Protein AF-A0A2T9YVA9-F1 (afdb_monomer_lite)

Organism: NCBI:txid61424

Sequence (100 aa):
MRTNVLLMIIQVFSISSAYSVPAKRQDDDSLYQKCLTENNGVDGGWNTEYEVCQCLKDGTLDCIDLFPEYHQCMKDHGGINHWLVDNRFCYCNWDGTIKC

Secondary structure (DSSP, 8-state):
-------------------------HHHHHHHHHHHHHTT--TT-EE-SSEEEEE-TTS-EEEEES-HHHHHHHHHTTS-SEEEETTEEEEE-TTS-EE-

pLDDT: mean 81.87, std 21.01, range [34.56, 98.38]

Foldseek 3Di:
DDDDDDDDDDDDPPPPPPDPDPCPDPVLQVLQVVLCVVPVADAPWDDDPFWTWHQDSNNDIDIDGPQVLQQVLCVVVPNDQWDDDPNDIWGADSNNDIDD

Structure (mmCIF, N/CA/C/O backbone):
data_AF-A0A2T9YVA9-F1
#
_entry.id   AF-A0A2T9YVA9-F1
#
loop_
_atom_site.group_PDB
_atom_site.id
_atom_site.type_symbol
_atom_site.label_atom_id
_atom_site.label_alt_id
_atom_site.label_comp_id
_atom_site.label_asym_id
_atom_site.label_entity_id
_atom_site.label_seq_id
_atom_site.pdbx_PDB_ins_code
_atom_site.Cartn_x
_atom_site.Cartn_y
_atom_site.Cartn_z
_atom_site.occupancy
_atom_site.B_iso_or_equiv
_atom_site.auth_seq_id
_atom_site.auth_comp_id
_atom_site.auth_asym_id
_atom_site.auth_atom_id
_atom_site.pdbx_PDB_model_num
ATOM 1 N N . MET A 1 1 ? -47.412 9.481 77.776 1.00 37.97 1 MET A N 1
ATOM 2 C CA . MET A 1 1 ? -46.549 10.505 77.146 1.00 37.97 1 MET A CA 1
ATOM 3 C C . MET A 1 1 ? -45.109 10.115 77.481 1.00 37.97 1 MET A C 1
ATOM 5 O O . MET A 1 1 ? -44.668 10.405 78.575 1.00 37.97 1 MET A O 1
ATOM 9 N N . ARG A 1 2 ? -44.467 9.132 76.832 1.00 38.91 2 ARG A N 1
ATOM 10 C CA . ARG A 1 2 ? -43.910 9.086 75.463 1.00 38.91 2 ARG A CA 1
ATOM 11 C C . ARG A 1 2 ? -43.125 10.344 75.089 1.00 38.91 2 ARG A C 1
ATOM 13 O O . ARG A 1 2 ? -43.749 11.279 74.620 1.00 38.91 2 ARG A O 1
ATOM 20 N N . THR A 1 3 ? -41.800 10.277 75.244 1.00 36.50 3 THR A N 1
ATOM 21 C CA . THR A 1 3 ? -40.785 10.648 74.235 1.00 36.50 3 THR A CA 1
ATOM 22 C C . THR A 1 3 ? -39.414 10.214 74.754 1.00 36.50 3 THR A C 1
ATOM 24 O O . THR A 1 3 ? -38.882 10.818 75.677 1.00 36.50 3 THR A O 1
ATOM 27 N N . ASN A 1 4 ? -38.869 9.143 74.177 1.00 34.56 4 ASN A N 1
ATOM 28 C CA . ASN A 1 4 ? -37.465 8.768 74.306 1.00 34.56 4 ASN A CA 1
ATOM 29 C C . ASN A 1 4 ? -36.924 8.655 72.878 1.00 34.56 4 ASN A C 1
ATOM 31 O O . ASN A 1 4 ? -37.544 8.018 72.026 1.00 34.56 4 ASN A O 1
ATOM 35 N N . VAL A 1 5 ? -35.850 9.390 72.623 1.00 43.25 5 VAL A N 1
ATOM 36 C CA . VAL A 1 5 ? -35.235 9.627 71.316 1.00 43.25 5 VAL A CA 1
ATOM 37 C C . VAL A 1 5 ? -34.653 8.316 70.792 1.00 43.25 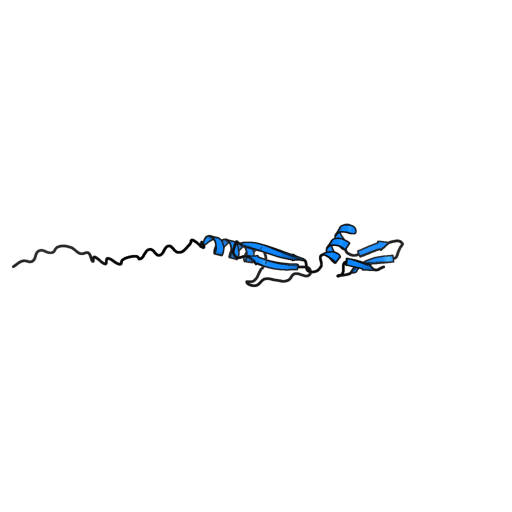5 VAL A C 1
ATOM 39 O O . VAL A 1 5 ? -33.787 7.741 71.445 1.00 43.25 5 VAL A O 1
ATOM 42 N N . LEU A 1 6 ? -35.109 7.839 69.629 1.00 36.88 6 LEU A N 1
ATOM 43 C CA . LEU A 1 6 ? -34.499 6.683 68.977 1.00 36.88 6 LEU A CA 1
ATOM 44 C C . LEU A 1 6 ? -34.555 6.768 67.440 1.00 36.88 6 LEU A C 1
ATOM 46 O O . LEU A 1 6 ? -35.625 6.792 66.842 1.00 36.88 6 LEU A O 1
ATOM 50 N N . LEU A 1 7 ? -33.348 6.738 66.875 1.00 37.00 7 LEU A N 1
ATOM 51 C CA . LEU A 1 7 ? -32.923 6.228 65.570 1.00 37.00 7 LEU A CA 1
ATOM 52 C C . LEU A 1 7 ? -33.378 6.910 64.264 1.00 37.00 7 LEU A C 1
ATOM 54 O O . LEU A 1 7 ? -34.494 6.769 63.772 1.00 37.00 7 LEU A O 1
ATOM 58 N N . MET A 1 8 ? -32.374 7.522 63.630 1.00 39.72 8 MET A N 1
ATOM 59 C CA . MET A 1 8 ? -32.233 7.648 62.184 1.00 39.72 8 MET A CA 1
ATOM 60 C C . MET A 1 8 ? -32.264 6.268 61.501 1.00 39.72 8 MET A C 1
ATOM 62 O O . MET A 1 8 ? -31.660 5.325 62.005 1.00 39.72 8 MET A O 1
ATOM 66 N N . ILE A 1 9 ? -32.887 6.177 60.324 1.00 45.00 9 ILE A N 1
ATOM 67 C CA . ILE A 1 9 ? -32.253 5.878 59.021 1.00 45.00 9 ILE A CA 1
ATOM 68 C C . ILE A 1 9 ? -33.371 5.570 58.011 1.00 45.00 9 ILE A C 1
ATOM 70 O O . ILE A 1 9 ? -34.231 4.715 58.206 1.00 45.00 9 ILE A O 1
ATOM 74 N N . ILE A 1 10 ? -33.338 6.336 56.928 1.00 43.97 10 ILE A N 1
ATOM 75 C CA . ILE A 1 10 ? -34.263 6.358 55.802 1.00 43.97 10 ILE A CA 1
ATOM 76 C C . ILE A 1 10 ? -34.126 5.046 55.012 1.00 43.97 10 ILE A C 1
ATOM 78 O O . ILE A 1 10 ? -33.050 4.736 54.509 1.00 43.97 10 ILE A O 1
ATOM 82 N N . GLN A 1 11 ? -35.213 4.287 54.872 1.00 38.97 11 GLN A N 1
ATOM 83 C CA . GLN A 1 11 ? -35.287 3.142 53.961 1.00 38.97 11 GLN A CA 1
ATOM 84 C C . GLN A 1 11 ? -35.783 3.644 52.595 1.00 38.97 11 GLN A C 1
ATOM 86 O O . GLN A 1 11 ? -36.987 3.710 52.357 1.00 38.97 11 GLN A O 1
ATOM 91 N N . VAL A 1 12 ? -34.868 4.030 51.699 1.00 49.78 12 VAL A N 1
ATOM 92 C CA . VAL A 1 12 ? -35.177 4.144 50.261 1.00 49.78 12 VAL A CA 1
ATOM 93 C C . VAL A 1 12 ? -34.835 2.807 49.614 1.00 49.78 12 VAL A C 1
ATOM 95 O O . VAL A 1 12 ? -33.684 2.539 49.280 1.00 49.78 12 VAL A O 1
ATOM 98 N N . PHE A 1 13 ? -35.837 1.946 49.456 1.00 44.44 13 PHE A N 1
ATOM 99 C CA . PHE A 1 13 ? -35.748 0.813 48.540 1.00 44.44 13 PHE A CA 1
ATOM 100 C C . PHE A 1 13 ? -35.950 1.333 47.116 1.00 44.44 13 PHE A C 1
ATOM 102 O O . PHE A 1 13 ? -37.049 1.287 46.568 1.00 44.44 13 PHE A O 1
ATOM 109 N N . SER A 1 14 ? -34.880 1.856 46.522 1.00 50.66 14 SER A N 1
ATOM 110 C CA . SER A 1 14 ? -34.816 2.034 45.075 1.00 50.66 14 SER A CA 1
ATOM 111 C C . SER A 1 14 ? -34.497 0.678 44.461 1.00 50.66 14 SER A C 1
ATOM 113 O O . SER A 1 14 ? -33.412 0.130 44.648 1.00 50.66 14 SER A O 1
ATOM 115 N N . ILE A 1 15 ? -35.482 0.107 43.777 1.00 55.72 15 ILE A N 1
ATOM 116 C CA . ILE A 1 15 ? -35.361 -1.153 43.052 1.00 55.72 15 ILE A CA 1
ATOM 117 C C . ILE A 1 15 ? -34.426 -0.887 41.868 1.00 55.72 15 ILE A C 1
ATOM 119 O O . ILE A 1 15 ? -34.838 -0.309 40.863 1.00 55.72 15 ILE A O 1
ATOM 123 N N . SER A 1 16 ? -33.154 -1.264 41.991 1.00 51.84 16 SER A N 1
ATOM 124 C CA . SER A 1 16 ? -32.241 -1.307 40.850 1.00 51.84 16 SER A CA 1
ATOM 125 C C . SER A 1 16 ? -32.729 -2.401 39.909 1.00 51.84 16 SER A C 1
ATOM 127 O O . SER A 1 16 ? -32.471 -3.585 40.120 1.00 51.84 16 SER A O 1
ATOM 129 N N . SER A 1 17 ? -33.496 -2.008 38.894 1.00 53.78 17 SER A N 1
ATOM 13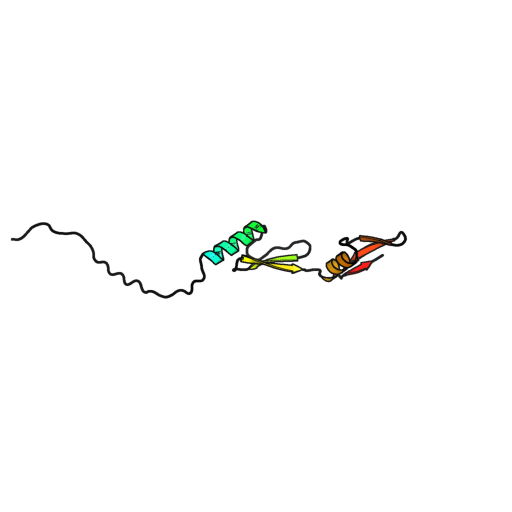0 C CA . SER A 1 17 ? -33.841 -2.883 37.781 1.00 53.78 17 SER A CA 1
ATOM 131 C C . SER A 1 17 ? -32.536 -3.243 37.070 1.00 53.78 17 SER A C 1
ATOM 133 O O . SER A 1 17 ? -31.917 -2.402 36.424 1.00 53.78 17 SER A O 1
ATOM 135 N N . ALA A 1 18 ? -32.056 -4.469 37.274 1.00 54.69 18 ALA A N 1
ATOM 136 C CA . ALA A 1 18 ? -30.861 -4.985 36.625 1.00 54.69 18 ALA A CA 1
ATOM 137 C C . ALA A 1 18 ? -31.212 -5.387 35.188 1.00 54.69 18 ALA A C 1
ATOM 139 O O . ALA A 1 18 ? -31.430 -6.558 34.886 1.00 54.69 18 ALA A O 1
ATOM 140 N N . TYR A 1 19 ? -31.295 -4.406 34.293 1.00 57.12 19 TYR A N 1
ATOM 141 C CA . TYR A 1 19 ? -31.165 -4.678 32.869 1.00 57.12 19 TYR A CA 1
ATOM 142 C C . TYR A 1 19 ? -29.705 -5.059 32.611 1.00 57.12 19 TYR A C 1
ATOM 144 O O . TYR A 1 19 ? -28.789 -4.256 32.790 1.00 57.12 19 TYR A O 1
ATOM 152 N N . SER A 1 20 ? -29.471 -6.313 32.227 1.00 56.72 20 SER A N 1
ATOM 153 C CA . SER A 1 20 ? -28.172 -6.775 31.747 1.00 56.72 20 SER A CA 1
ATOM 154 C C . SER A 1 20 ? -27.877 -6.098 30.412 1.00 56.72 20 SER A C 1
ATOM 156 O O . SER A 1 20 ? -28.286 -6.577 29.353 1.00 56.72 20 SER A O 1
ATOM 158 N N . VAL A 1 21 ? -27.187 -4.961 30.468 1.00 58.62 21 VAL A N 1
ATOM 159 C CA . VAL A 1 21 ? -26.519 -4.386 29.301 1.00 58.62 21 VAL A CA 1
ATOM 160 C C . VAL A 1 21 ? -25.452 -5.400 28.867 1.00 58.62 21 VAL A C 1
ATOM 162 O O . VAL A 1 21 ? -24.653 -5.817 29.713 1.00 58.62 21 VAL A O 1
ATOM 165 N N . PRO A 1 22 ? -25.421 -5.855 27.601 1.00 60.06 22 PRO A N 1
ATOM 166 C CA . PRO A 1 22 ? -24.303 -6.655 27.122 1.00 60.06 22 PRO A CA 1
ATOM 167 C C . PRO A 1 22 ? -23.025 -5.840 27.326 1.00 60.06 22 PRO A C 1
ATOM 169 O O . PRO A 1 22 ? -22.999 -4.655 27.007 1.00 60.06 22 PRO A O 1
ATOM 172 N N . ALA A 1 23 ? -21.983 -6.452 27.885 1.00 59.12 23 ALA A N 1
ATOM 173 C CA . ALA A 1 23 ? -20.710 -5.797 28.162 1.00 59.12 23 ALA A CA 1
ATOM 174 C C . ALA A 1 23 ? -19.978 -5.412 26.859 1.00 59.12 23 ALA A C 1
ATOM 176 O O . ALA A 1 23 ? -18.953 -5.998 26.527 1.00 59.12 23 ALA A O 1
ATOM 177 N N . LYS A 1 24 ? -20.479 -4.426 26.107 1.00 57.34 24 LYS A N 1
ATOM 178 C CA . LYS A 1 24 ? -19.625 -3.596 25.257 1.00 57.34 24 LYS A CA 1
ATOM 179 C C . LYS A 1 24 ? -18.854 -2.693 26.215 1.00 57.34 24 LYS A C 1
ATOM 181 O O . LYS A 1 24 ? -19.391 -1.741 26.774 1.00 57.34 24 LYS A O 1
ATOM 186 N N . ARG A 1 25 ? -17.668 -3.198 26.563 1.00 56.47 25 ARG A N 1
ATOM 187 C CA . ARG A 1 25 ? -16.815 -2.803 27.683 1.00 56.47 25 ARG A CA 1
ATOM 188 C C . ARG A 1 25 ? -16.168 -1.451 27.416 1.00 56.47 25 ARG A C 1
ATOM 190 O O . ARG A 1 25 ? -15.607 -1.243 26.357 1.00 56.47 25 ARG A O 1
ATOM 197 N N . GLN A 1 26 ? -16.051 -0.660 28.469 1.00 59.28 26 GLN A N 1
ATOM 198 C CA . GLN A 1 26 ? -15.132 0.475 28.633 1.00 59.28 26 GLN A CA 1
ATOM 199 C C . GLN A 1 26 ? -13.661 0.208 28.205 1.00 59.28 26 GLN A C 1
ATOM 201 O O . GLN A 1 26 ? -12.878 1.137 28.053 1.00 59.28 26 GLN A O 1
ATOM 206 N N . ASP A 1 27 ? -13.294 -1.062 28.020 1.00 65.62 27 ASP A N 1
ATOM 207 C CA . ASP A 1 27 ? -12.025 -1.570 27.482 1.00 65.62 27 ASP A CA 1
ATOM 208 C C . ASP A 1 27 ? -11.891 -1.331 25.958 1.00 65.62 27 ASP A C 1
ATOM 210 O O . ASP A 1 27 ? -10.842 -0.891 25.498 1.00 65.62 27 ASP A O 1
ATOM 214 N N . ASP A 1 28 ? -12.981 -1.503 25.198 1.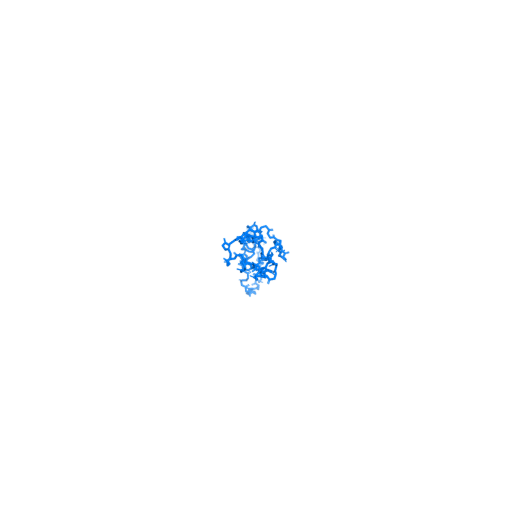00 66.69 28 ASP A N 1
ATOM 215 C CA . ASP A 1 28 ? -13.075 -1.275 23.741 1.00 66.69 28 ASP A CA 1
ATOM 216 C C . ASP A 1 28 ? -12.785 0.196 23.402 1.00 66.69 28 ASP A C 1
ATOM 218 O O . ASP A 1 28 ? -11.902 0.515 22.608 1.00 66.69 28 ASP A O 1
ATOM 222 N N . ASP A 1 29 ? -13.430 1.112 24.134 1.00 78.25 29 ASP A N 1
ATOM 223 C CA . ASP A 1 29 ? -13.196 2.554 24.011 1.00 78.25 29 ASP A CA 1
ATOM 224 C C . ASP A 1 29 ? -11.738 2.930 24.329 1.00 78.25 29 ASP A C 1
ATOM 226 O O . ASP A 1 29 ? -11.186 3.856 23.730 1.00 78.25 29 ASP A O 1
ATOM 230 N N . SER A 1 30 ? -11.085 2.205 25.246 1.00 89.31 30 SER A N 1
ATOM 231 C CA . SER A 1 30 ? -9.681 2.445 25.594 1.00 89.31 30 SER A CA 1
ATOM 232 C C . SER A 1 30 ? -8.713 1.965 24.507 1.00 89.31 30 SER A C 1
ATOM 234 O O . SER A 1 30 ? -7.746 2.664 24.197 1.00 89.31 30 SER A O 1
ATOM 236 N N . LEU A 1 31 ? -8.998 0.818 23.879 1.00 94.25 31 LEU A N 1
ATOM 237 C CA . LEU A 1 31 ? -8.214 0.273 22.771 1.00 94.25 31 LEU A CA 1
ATOM 238 C C . LEU A 1 31 ? -8.378 1.127 21.510 1.00 94.25 31 LEU A C 1
ATOM 240 O O . LEU A 1 31 ? -7.387 1.440 20.848 1.00 94.25 31 LEU A O 1
ATOM 244 N N . TYR A 1 32 ? -9.597 1.591 21.235 1.00 94.25 32 TYR A N 1
ATOM 245 C CA . TYR A 1 32 ? -9.869 2.526 20.150 1.00 94.25 32 TYR A CA 1
ATOM 246 C C . TYR A 1 32 ? -9.066 3.826 20.290 1.00 94.25 32 TYR A C 1
ATOM 248 O O . TYR A 1 32 ? -8.359 4.2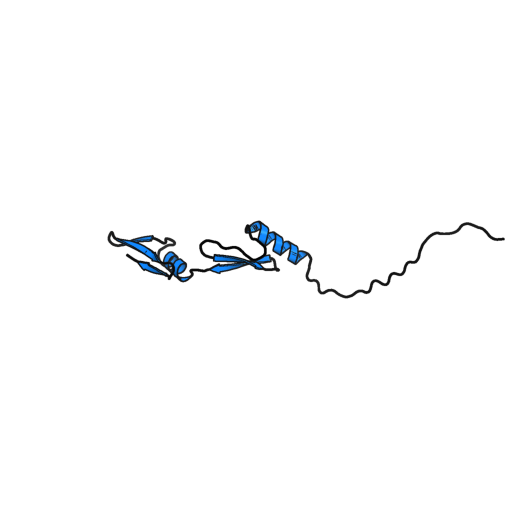30 19.365 1.00 94.25 32 TYR A O 1
ATOM 256 N N . GLN A 1 33 ? -9.108 4.462 21.468 1.00 93.81 33 GLN A N 1
ATOM 257 C CA . GLN A 1 33 ? -8.359 5.702 21.714 1.00 93.81 33 GLN A CA 1
ATOM 258 C C . GLN A 1 33 ? -6.844 5.506 21.667 1.00 93.81 33 GLN A C 1
ATOM 260 O O . GLN A 1 33 ? -6.114 6.382 21.191 1.00 93.81 33 GLN A O 1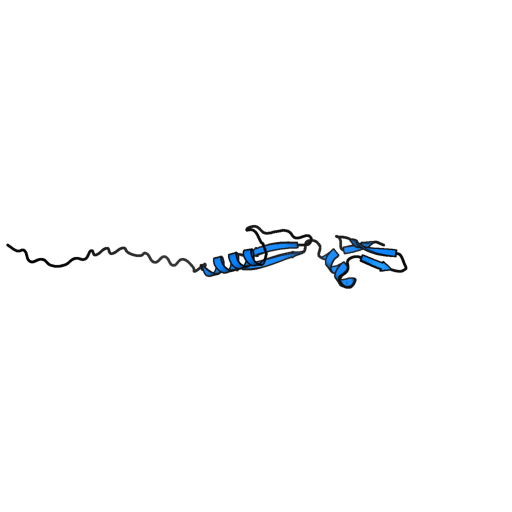
ATOM 265 N N . LYS A 1 34 ? -6.359 4.347 22.120 1.00 95.06 34 LYS A N 1
ATOM 266 C CA . LYS A 1 34 ? -4.950 3.982 21.987 1.00 95.06 34 LYS A CA 1
ATOM 267 C C . LYS A 1 34 ? -4.536 3.910 20.515 1.00 95.06 34 LYS A C 1
ATOM 269 O O . LYS A 1 34 ? -3.547 4.541 20.154 1.00 95.06 34 LYS A O 1
ATOM 274 N N . CYS A 1 35 ? -5.309 3.220 19.674 1.00 95.50 35 CYS A N 1
ATOM 275 C CA . CYS A 1 35 ? -5.036 3.134 18.239 1.00 95.50 35 CYS A CA 1
ATOM 276 C C . CYS A 1 35 ? -4.964 4.524 17.587 1.00 95.50 35 CYS A C 1
ATOM 278 O O . CYS A 1 35 ? -4.002 4.809 16.871 1.00 95.50 35 CYS A O 1
ATOM 280 N N . LEU A 1 36 ? -5.929 5.409 17.877 1.00 94.50 36 LEU A N 1
ATOM 281 C CA . LEU A 1 36 ? -5.929 6.779 17.347 1.00 94.50 36 LEU A CA 1
ATOM 282 C C . LEU A 1 36 ? -4.658 7.539 17.753 1.00 94.50 36 LEU A C 1
ATOM 284 O O . LE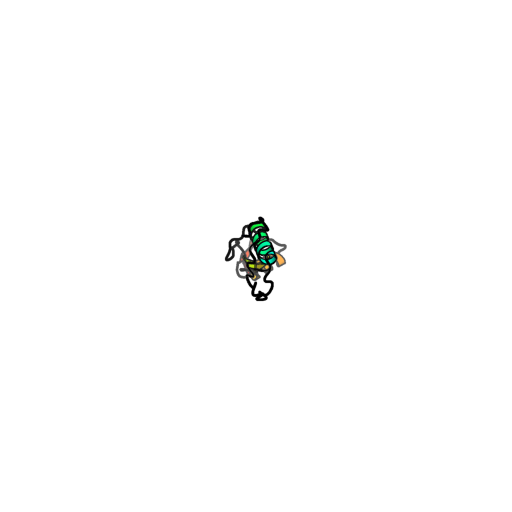U A 1 36 ? -4.016 8.169 16.914 1.00 94.50 36 LEU A O 1
ATOM 288 N N . THR A 1 37 ? -4.266 7.430 19.025 1.00 93.50 37 THR A N 1
ATOM 289 C CA . THR A 1 37 ? -3.082 8.108 19.573 1.00 93.50 37 THR A CA 1
ATOM 290 C C . THR A 1 37 ? -1.784 7.602 18.943 1.00 93.50 37 THR A C 1
ATOM 292 O O . THR A 1 37 ? -0.927 8.405 18.584 1.00 93.50 37 THR A O 1
ATOM 295 N N . GLU A 1 38 ? -1.625 6.284 18.797 1.00 94.88 38 GLU A N 1
ATOM 296 C CA . GLU A 1 38 ? -0.394 5.675 18.268 1.00 94.88 38 GLU A CA 1
ATOM 297 C C . GLU A 1 38 ? -0.198 5.932 16.769 1.00 94.88 38 GLU A C 1
ATOM 299 O O . GLU A 1 38 ? 0.939 5.985 16.304 1.00 94.88 38 GLU A O 1
ATOM 304 N N . ASN A 1 39 ? -1.285 6.133 16.020 1.00 91.38 39 ASN A N 1
ATOM 305 C CA . ASN A 1 39 ? -1.239 6.257 14.562 1.00 91.38 39 ASN A CA 1
ATOM 306 C C . ASN A 1 39 ? -1.507 7.677 14.045 1.00 91.38 39 ASN A C 1
ATOM 308 O O . ASN A 1 39 ? -1.638 7.870 12.839 1.00 91.38 39 ASN A O 1
ATOM 312 N N . ASN A 1 40 ? -1.584 8.678 14.934 1.00 86.50 40 ASN A N 1
ATOM 313 C CA . ASN A 1 40 ? -2.010 10.047 14.601 1.00 86.50 40 ASN A CA 1
ATOM 314 C C . ASN A 1 40 ? -3.347 10.081 13.837 1.00 86.50 40 ASN A C 1
ATOM 316 O O . ASN A 1 40 ? -3.583 10.950 12.995 1.00 86.50 40 ASN A O 1
ATOM 320 N N . GLY A 1 41 ? -4.198 9.094 14.111 1.00 81.19 41 GLY A N 1
ATOM 321 C CA . GLY A 1 41 ? -5.461 8.914 13.428 1.00 81.19 41 GLY A CA 1
ATOM 322 C C . GLY A 1 41 ? -6.513 9.887 13.935 1.00 81.19 41 GLY A C 1
ATOM 323 O O . GLY A 1 41 ? -6.486 10.332 15.084 1.00 81.19 41 GLY A O 1
ATOM 324 N N . VAL A 1 42 ? -7.484 10.181 13.080 1.00 85.81 42 VAL A N 1
ATOM 325 C CA . VAL A 1 42 ? -8.720 10.866 13.467 1.00 85.81 42 VAL A CA 1
ATOM 326 C C . VAL A 1 42 ? -9.892 9.896 13.369 1.00 85.81 42 VAL A C 1
ATOM 328 O O . VAL A 1 42 ? -9.861 8.935 12.598 1.00 85.81 42 VAL A O 1
ATOM 331 N N . ASP A 1 43 ? -10.929 10.141 14.168 1.00 82.56 43 ASP A N 1
ATOM 332 C CA . ASP A 1 43 ? -12.186 9.396 14.081 1.00 82.56 43 ASP A CA 1
ATOM 333 C C . ASP A 1 43 ? -12.762 9.571 12.664 1.00 82.56 43 ASP A C 1
ATOM 335 O O . ASP A 1 43 ? -13.077 10.689 12.254 1.00 82.56 43 ASP A O 1
ATOM 339 N N . GLY A 1 44 ? -12.826 8.478 11.896 1.00 81.00 44 GLY A N 1
ATOM 340 C CA . GLY A 1 44 ? -13.204 8.488 10.475 1.00 81.00 44 GLY A CA 1
ATOM 341 C C . GLY A 1 44 ? -12.086 8.146 9.481 1.00 81.00 44 GLY A C 1
ATOM 342 O O . GLY A 1 44 ? -12.369 8.047 8.290 1.00 81.00 44 GLY A O 1
ATOM 343 N N . GLY A 1 45 ? -10.857 7.915 9.952 1.00 91.19 45 GLY A N 1
ATOM 344 C CA . GLY A 1 45 ? -9.734 7.472 9.122 1.00 91.19 45 GLY A CA 1
ATOM 345 C C . GLY A 1 45 ? -8.864 8.609 8.582 1.00 91.19 45 GLY A C 1
ATOM 346 O O . GLY A 1 45 ? -9.188 9.791 8.700 1.00 91.19 45 GLY A O 1
ATOM 347 N N . TRP A 1 46 ? -7.712 8.250 8.025 1.00 94.75 46 TRP A N 1
ATOM 348 C CA . TRP A 1 46 ? -6.720 9.172 7.481 1.00 94.75 46 TRP A CA 1
ATOM 349 C C . TRP A 1 46 ? -6.054 8.589 6.236 1.00 94.75 46 TRP A C 1
ATOM 351 O O . TRP A 1 46 ? -5.968 7.375 6.060 1.00 94.75 46 TRP A O 1
ATOM 361 N N . ASN A 1 47 ? -5.555 9.481 5.385 1.00 92.69 47 ASN A N 1
ATOM 362 C CA . ASN A 1 47 ? -4.848 9.114 4.166 1.00 92.69 47 ASN A CA 1
ATOM 363 C C . ASN A 1 47 ? -3.344 9.270 4.383 1.00 92.69 47 ASN A C 1
ATOM 365 O O . ASN A 1 47 ? -2.890 10.270 4.946 1.00 92.69 47 ASN A O 1
ATOM 369 N N . THR A 1 48 ? -2.578 8.314 3.881 1.00 89.31 48 THR A N 1
ATOM 370 C CA . THR A 1 48 ? -1.163 8.496 3.562 1.00 89.31 48 THR A CA 1
ATOM 371 C C . THR A 1 48 ? -1.029 8.748 2.055 1.00 89.31 48 THR A C 1
ATOM 373 O O . THR A 1 48 ? -2.024 8.955 1.358 1.00 89.31 48 THR A O 1
ATOM 376 N N . GLU A 1 49 ? 0.196 8.776 1.533 1.00 89.81 49 GLU A N 1
ATOM 377 C CA . GLU A 1 49 ? 0.415 8.826 0.081 1.00 89.81 49 GLU A CA 1
ATOM 378 C C . GLU A 1 49 ? -0.082 7.549 -0.619 1.00 89.81 49 GLU A C 1
ATOM 380 O O . GLU A 1 49 ? -0.569 7.622 -1.746 1.00 89.81 49 GLU A O 1
ATOM 385 N N . TYR A 1 50 ? 0.001 6.401 0.060 1.00 92.88 50 TYR A N 1
ATOM 386 C CA . TYR A 1 50 ? -0.224 5.090 -0.549 1.00 92.88 50 TYR A CA 1
ATOM 387 C C . TYR A 1 50 ? -1.411 4.324 0.029 1.00 92.88 50 TYR A C 1
ATOM 389 O O . TYR A 1 50 ? -1.838 3.341 -0.561 1.00 92.88 50 TYR A O 1
ATOM 397 N N . GLU A 1 51 ? -1.939 4.734 1.178 1.00 95.00 51 GLU A N 1
ATOM 398 C CA . GLU A 1 51 ? -2.917 3.949 1.927 1.00 95.00 51 GLU A CA 1
ATOM 399 C C . GLU A 1 51 ? -4.009 4.833 2.528 1.00 95.00 51 GLU A C 1
ATOM 401 O O . GLU A 1 51 ? -3.804 6.017 2.812 1.00 95.00 51 GLU A O 1
ATOM 406 N N . VAL A 1 52 ? -5.165 4.227 2.784 1.00 95.31 52 VAL A N 1
ATOM 407 C CA . VAL A 1 52 ? -6.204 4.789 3.653 1.00 95.31 52 VAL A CA 1
ATOM 408 C C . VAL A 1 52 ? -6.308 3.907 4.877 1.00 95.31 52 VAL A C 1
ATOM 410 O O . VAL A 1 52 ? -6.549 2.708 4.754 1.00 95.31 52 VAL A O 1
ATOM 413 N N . CYS A 1 53 ? -6.137 4.504 6.048 1.00 96.44 53 CYS A N 1
ATOM 414 C CA . CYS A 1 53 ? -6.122 3.800 7.317 1.00 96.44 53 CYS A CA 1
ATOM 415 C C . CYS A 1 53 ? -7.243 4.281 8.236 1.00 96.44 53 CYS A C 1
ATOM 417 O O . CYS A 1 53 ? -7.637 5.447 8.209 1.00 96.44 53 CYS A O 1
ATOM 419 N N . GLN A 1 54 ? -7.730 3.394 9.093 1.00 95.94 54 GLN A N 1
ATOM 420 C CA . GLN A 1 54 ? -8.684 3.700 10.149 1.00 95.94 54 GLN A CA 1
ATOM 421 C C . GLN A 1 54 ? -8.454 2.803 11.364 1.00 95.94 54 GLN A C 1
ATOM 423 O O . GLN A 1 54 ? -8.024 1.657 11.248 1.00 95.94 54 GLN A O 1
ATOM 428 N N . CYS A 1 55 ? -8.796 3.312 12.544 1.00 96.31 55 CYS A N 1
ATOM 429 C CA . CYS A 1 55 ? -8.926 2.476 13.730 1.00 96.31 55 CYS A CA 1
ATOM 430 C C . CYS A 1 55 ? -10.330 1.860 13.759 1.00 96.31 55 CYS A C 1
ATOM 432 O O . CYS A 1 55 ? -11.329 2.567 13.602 1.00 96.31 55 CYS A O 1
ATOM 434 N N . LEU A 1 56 ? -10.423 0.553 13.985 1.00 93.25 56 LEU A N 1
ATOM 435 C CA . LEU A 1 56 ? -11.685 -0.132 14.252 1.00 93.25 56 LEU A CA 1
ATOM 436 C C . LEU A 1 56 ? -12.030 -0.029 15.740 1.00 93.25 56 LEU A C 1
ATOM 438 O O . LEU A 1 56 ? -11.168 0.239 16.575 1.00 93.25 56 LEU A O 1
ATOM 442 N N . LYS A 1 57 ? -13.306 -0.223 16.096 1.00 91.81 57 LYS A N 1
ATOM 443 C CA . LYS A 1 57 ? -13.761 -0.042 17.489 1.00 91.81 57 LYS A CA 1
ATOM 444 C C . LYS A 1 57 ? -13.096 -0.997 18.481 1.00 91.81 57 LYS A C 1
ATOM 446 O O . LYS A 1 57 ? -12.875 -0.580 19.606 1.00 91.81 57 LYS A O 1
ATOM 451 N N . ASP A 1 58 ? -12.670 -2.170 18.019 1.00 92.44 58 ASP A N 1
ATOM 452 C CA . ASP A 1 58 ? -11.866 -3.128 18.791 1.00 92.44 58 ASP A CA 1
ATOM 453 C C . ASP A 1 58 ? -10.398 -2.708 19.003 1.00 92.44 58 ASP A C 1
ATOM 455 O O . ASP A 1 58 ? -9.615 -3.442 19.609 1.00 92.44 58 ASP A O 1
ATOM 459 N N . GLY A 1 59 ? -10.018 -1.523 18.518 1.00 92.19 59 GLY A N 1
ATOM 460 C CA . GLY A 1 59 ? -8.674 -0.963 18.602 1.00 92.19 59 GLY A CA 1
ATOM 461 C C . GLY A 1 59 ? -7.684 -1.526 17.590 1.00 92.19 59 GLY A C 1
ATOM 462 O O . GLY A 1 59 ? -6.498 -1.209 17.678 1.00 92.19 59 GLY A O 1
ATOM 463 N N . THR A 1 60 ? -8.129 -2.346 16.638 1.00 94.19 60 THR A N 1
ATOM 464 C CA . THR A 1 60 ? -7.271 -2.787 15.536 1.00 94.19 60 THR A CA 1
ATOM 465 C C . THR A 1 60 ? -7.096 -1.681 14.493 1.00 94.19 60 THR A C 1
ATOM 467 O O . THR A 1 60 ? -7.969 -0.831 14.306 1.00 94.19 60 THR A O 1
ATOM 470 N N . LEU A 1 61 ? -5.935 -1.675 13.835 1.00 95.25 61 LEU A N 1
ATOM 471 C CA . LEU A 1 61 ? -5.636 -0.784 12.717 1.00 95.25 61 LEU A CA 1
ATOM 472 C C . LEU A 1 61 ? -5.972 -1.497 11.406 1.00 95.25 61 LEU A C 1
ATOM 474 O O . LEU A 1 61 ? -5.459 -2.586 11.150 1.00 95.25 61 LEU A O 1
ATOM 478 N N . ASP A 1 62 ? -6.798 -0.866 10.583 1.00 95.31 62 ASP A N 1
ATOM 479 C CA . ASP A 1 62 ? -7.194 -1.340 9.261 1.00 95.31 62 ASP A CA 1
ATOM 480 C C . ASP A 1 62 ? -6.683 -0.354 8.208 1.00 95.31 62 ASP A C 1
ATOM 482 O O . ASP A 1 62 ? -7.047 0.821 8.242 1.00 95.31 62 ASP A O 1
ATOM 486 N N . CYS A 1 63 ? -5.812 -0.813 7.308 1.00 95.75 63 CYS A N 1
ATOM 487 C CA . CYS A 1 63 ? -5.216 -0.007 6.244 1.00 95.75 63 CYS A CA 1
ATOM 488 C C . CYS A 1 63 ? -5.419 -0.688 4.893 1.00 95.75 63 CYS A C 1
ATOM 490 O O . CYS A 1 63 ? -5.184 -1.888 4.743 1.00 95.75 63 CYS A O 1
ATOM 492 N N . ILE A 1 64 ? -5.821 0.100 3.902 1.00 96.06 64 ILE A N 1
ATOM 493 C CA . ILE A 1 64 ? -6.045 -0.342 2.530 1.00 96.06 64 ILE A CA 1
ATOM 494 C C . ILE A 1 64 ? -5.004 0.325 1.640 1.00 96.06 64 ILE A C 1
ATOM 496 O O . ILE A 1 64 ? -4.959 1.552 1.565 1.00 96.06 64 ILE A O 1
ATOM 500 N N . ASP A 1 65 ? -4.211 -0.491 0.947 1.00 95.75 65 ASP A N 1
ATOM 501 C CA . ASP A 1 65 ? -3.283 -0.051 -0.096 1.00 95.75 65 ASP A CA 1
ATOM 502 C C . ASP A 1 65 ? -4.053 0.448 -1.324 1.00 95.75 65 ASP A C 1
ATOM 504 O O . ASP A 1 65 ? -4.872 -0.271 -1.902 1.00 95.75 65 ASP A O 1
ATOM 508 N N . LEU A 1 66 ? -3.804 1.701 -1.698 1.00 96.00 66 LEU A N 1
ATOM 509 C CA . LEU A 1 66 ? -4.424 2.372 -2.834 1.00 96.00 66 LEU A CA 1
ATOM 510 C C . LEU A 1 66 ? -3.713 2.069 -4.156 1.00 96.00 66 LEU A C 1
ATOM 512 O O . LEU A 1 66 ? -4.318 2.266 -5.211 1.00 96.00 66 LEU A O 1
ATOM 516 N N . PHE A 1 67 ? -2.461 1.599 -4.115 1.00 96.44 67 PHE A N 1
ATOM 517 C CA . PHE A 1 67 ? -1.648 1.326 -5.302 1.00 96.44 67 PHE A CA 1
ATOM 518 C C . PHE A 1 67 ? -0.888 -0.008 -5.186 1.00 96.44 67 PHE A C 1
ATOM 520 O O . PHE A 1 67 ? 0.349 -0.038 -5.274 1.00 96.44 67 PHE A O 1
ATOM 527 N N . PRO A 1 68 ? -1.602 -1.139 -5.027 1.00 96.62 68 PRO A N 1
ATOM 528 C CA . PRO A 1 68 ? -0.967 -2.435 -4.808 1.00 96.62 68 PRO A CA 1
ATOM 529 C C . PRO A 1 68 ? -0.070 -2.863 -5.976 1.00 96.62 68 PRO A C 1
ATOM 531 O O . PRO A 1 68 ? 0.980 -3.469 -5.754 1.00 96.62 68 PRO A O 1
ATOM 534 N N . GLU A 1 69 ? -0.417 -2.514 -7.217 1.00 97.81 69 GLU A N 1
ATOM 535 C CA . GLU A 1 69 ? 0.397 -2.819 -8.395 1.00 97.81 69 GLU A CA 1
ATOM 536 C C . GLU A 1 69 ? 1.695 -1.996 -8.431 1.00 97.81 69 GLU A C 1
ATOM 538 O O . GLU A 1 69 ? 2.753 -2.529 -8.773 1.00 97.81 69 GLU A O 1
ATOM 543 N N . TYR A 1 70 ? 1.657 -0.724 -8.020 1.00 97.81 70 TYR A N 1
ATOM 544 C CA . TYR A 1 70 ? 2.858 0.110 -7.885 1.00 97.81 70 TYR A CA 1
ATOM 545 C C . TYR A 1 70 ? 3.807 -0.447 -6.822 1.00 97.81 70 TYR A C 1
ATOM 547 O O . TYR A 1 70 ? 5.004 -0.603 -7.075 1.00 97.81 70 TYR A O 1
ATOM 555 N N . HIS A 1 71 ? 3.282 -0.817 -5.653 1.00 97.06 71 HIS A N 1
ATOM 556 C CA . HIS A 1 71 ? 4.088 -1.440 -4.609 1.00 97.06 71 HIS A CA 1
ATOM 557 C C . HIS A 1 71 ? 4.634 -2.804 -5.020 1.00 97.06 71 HIS A C 1
ATOM 559 O O . HIS A 1 71 ? 5.763 -3.140 -4.657 1.00 97.06 71 HIS A O 1
ATOM 565 N N . GLN A 1 72 ? 3.873 -3.595 -5.782 1.00 97.88 72 GLN A N 1
ATOM 566 C CA . GLN A 1 72 ? 4.383 -4.847 -6.328 1.00 97.88 72 GLN A CA 1
ATOM 567 C C . GLN A 1 72 ? 5.532 -4.592 -7.310 1.00 97.88 72 GLN A C 1
ATOM 569 O O . GLN A 1 72 ? 6.575 -5.224 -7.174 1.00 97.88 72 GLN A O 1
ATOM 574 N N . CYS A 1 73 ? 5.405 -3.603 -8.201 1.00 98.19 73 CYS A N 1
ATOM 575 C CA . CYS A 1 73 ? 6.501 -3.182 -9.074 1.00 98.19 73 CYS A CA 1
ATOM 576 C C . CYS A 1 73 ? 7.745 -2.784 -8.261 1.00 98.19 73 CYS A C 1
ATOM 578 O O . CYS A 1 73 ? 8.842 -3.272 -8.527 1.00 98.19 73 CYS A O 1
ATOM 580 N N . MET A 1 74 ? 7.592 -1.981 -7.202 1.00 97.69 74 MET A N 1
ATOM 581 C CA . MET A 1 74 ? 8.718 -1.647 -6.322 1.00 97.69 74 MET A CA 1
ATOM 582 C C . MET A 1 74 ? 9.350 -2.894 -5.694 1.00 97.69 74 MET A C 1
ATOM 584 O O . MET A 1 74 ? 10.574 -3.009 -5.680 1.00 97.69 74 MET A O 1
ATOM 588 N N . LYS A 1 75 ? 8.547 -3.838 -5.180 1.00 97.81 75 LYS A N 1
ATOM 589 C CA . LYS A 1 75 ? 9.040 -5.097 -4.589 1.00 97.81 75 LYS A CA 1
ATOM 590 C C . LYS A 1 75 ? 9.842 -5.914 -5.599 1.00 97.81 75 LYS A C 1
ATOM 592 O O . LYS A 1 75 ? 10.942 -6.358 -5.270 1.00 97.81 75 LYS A O 1
ATOM 597 N N . ASP A 1 76 ? 9.331 -6.042 -6.819 1.00 97.44 76 ASP A N 1
ATOM 598 C CA . ASP A 1 76 ? 9.988 -6.764 -7.913 1.00 97.44 76 ASP A CA 1
ATOM 599 C C . ASP A 1 76 ? 11.323 -6.109 -8.313 1.00 97.44 76 ASP A C 1
ATOM 601 O O . ASP A 1 76 ? 12.236 -6.785 -8.790 1.00 97.44 76 ASP A O 1
ATOM 605 N N . HIS A 1 77 ? 11.476 -4.809 -8.037 1.00 96.38 77 HIS A N 1
ATOM 606 C CA . HIS A 1 77 ? 12.677 -4.021 -8.304 1.00 96.38 77 HIS A CA 1
ATOM 607 C C . HIS A 1 77 ? 13.515 -3.684 -7.060 1.00 96.38 77 HIS A C 1
ATOM 609 O O . HIS A 1 77 ? 14.347 -2.784 -7.102 1.00 96.38 77 HIS A O 1
ATOM 615 N N . GLY A 1 78 ? 13.377 -4.434 -5.961 1.00 96.06 78 GLY A N 1
ATOM 616 C CA . GLY A 1 78 ? 14.254 -4.298 -4.788 1.00 96.06 78 GLY A CA 1
ATOM 617 C C . GLY A 1 78 ? 13.857 -3.181 -3.819 1.00 96.06 78 GLY A C 1
ATOM 618 O O . GLY A 1 78 ? 14.695 -2.670 -3.079 1.00 96.06 78 GLY A O 1
ATOM 619 N N . GLY A 1 79 ? 12.582 -2.802 -3.817 1.00 96.38 79 GLY A N 1
ATOM 620 C CA . GLY A 1 79 ? 12.011 -1.782 -2.937 1.00 96.38 79 GLY A CA 1
ATOM 621 C C . GLY A 1 79 ? 12.219 -0.346 -3.417 1.00 96.38 79 GLY A C 1
ATOM 622 O O . GLY A 1 79 ? 11.931 0.584 -2.669 1.00 96.38 79 GLY A O 1
ATOM 623 N N . ILE A 1 80 ? 12.706 -0.148 -4.644 1.00 96.25 80 ILE A N 1
ATOM 624 C CA . ILE A 1 80 ? 12.886 1.174 -5.255 1.00 96.25 80 ILE A CA 1
ATOM 625 C C . ILE A 1 80 ? 11.899 1.364 -6.401 1.00 96.25 80 ILE A C 1
ATOM 627 O O . ILE A 1 80 ? 11.553 0.425 -7.111 1.00 96.25 80 ILE A O 1
ATOM 631 N N . ASN A 1 81 ? 11.455 2.602 -6.593 1.00 96.12 81 ASN A N 1
ATOM 632 C CA . ASN A 1 81 ? 10.512 2.955 -7.651 1.00 96.12 81 ASN A CA 1
ATOM 633 C C . ASN A 1 81 ? 11.187 3.428 -8.943 1.00 96.12 81 ASN A C 1
ATOM 635 O O . ASN A 1 81 ? 10.488 3.681 -9.918 1.00 96.12 81 ASN A O 1
ATOM 639 N N . HIS A 1 82 ? 12.515 3.567 -8.964 1.00 97.12 82 HIS A N 1
ATOM 640 C CA . HIS A 1 82 ? 13.285 3.963 -10.140 1.00 97.12 82 HIS A CA 1
ATOM 641 C C . HIS A 1 82 ? 14.660 3.297 -10.153 1.00 97.12 82 HIS A C 1
ATOM 643 O O . HIS A 1 82 ? 15.255 3.064 -9.104 1.00 97.12 82 HIS A O 1
ATOM 649 N N . TRP A 1 83 ? 15.173 2.992 -11.342 1.00 97.38 83 TRP A N 1
ATOM 650 C CA . TRP A 1 83 ? 16.469 2.337 -11.532 1.00 97.38 83 TRP A CA 1
ATOM 651 C C . TRP A 1 83 ? 17.033 2.618 -12.931 1.00 97.38 83 TRP A C 1
ATOM 653 O O . TRP A 1 83 ? 16.361 3.186 -13.791 1.00 97.38 83 TRP A O 1
ATOM 663 N N . LEU A 1 84 ? 18.291 2.233 -13.164 1.00 97.12 84 LEU A N 1
ATOM 664 C CA . LEU A 1 84 ? 18.951 2.341 -14.467 1.00 97.12 84 LEU A CA 1
ATOM 665 C C . LEU A 1 84 ? 19.045 0.969 -15.141 1.00 97.12 84 LEU A C 1
ATOM 667 O O . LEU A 1 84 ? 19.538 0.017 -14.540 1.00 97.12 84 LEU A O 1
ATOM 671 N N . VAL A 1 85 ? 18.635 0.893 -16.409 1.00 94.88 85 VAL A N 1
ATOM 672 C CA . VAL A 1 85 ? 18.828 -0.275 -17.286 1.00 94.88 85 VAL A CA 1
ATOM 673 C C . VAL A 1 85 ? 19.471 0.197 -18.580 1.00 94.88 85 VAL A C 1
ATOM 675 O O . VAL A 1 85 ? 18.890 1.019 -19.286 1.00 94.88 85 VAL A O 1
ATOM 678 N N . ASP A 1 86 ? 20.669 -0.298 -18.893 1.00 94.31 86 ASP A N 1
ATOM 679 C CA . ASP A 1 86 ? 21.409 0.055 -20.115 1.00 94.31 86 ASP A CA 1
ATOM 680 C C . ASP A 1 86 ? 21.445 1.571 -20.384 1.00 94.31 86 ASP A C 1
ATOM 682 O O . ASP A 1 86 ? 21.169 2.043 -21.487 1.00 94.31 86 ASP A O 1
ATOM 686 N N . ASN A 1 87 ? 21.752 2.351 -19.343 1.00 95.25 87 ASN A N 1
ATOM 687 C CA . ASN A 1 87 ? 21.823 3.814 -19.394 1.00 95.25 87 ASN A CA 1
ATOM 688 C C . ASN A 1 87 ? 20.479 4.534 -19.675 1.00 95.25 87 ASN A C 1
ATOM 690 O O . ASN A 1 87 ? 20.479 5.713 -20.031 1.00 95.25 87 ASN A O 1
ATOM 694 N N . ARG A 1 88 ? 19.334 3.858 -19.495 1.00 96.94 88 ARG A N 1
ATOM 695 C CA . ARG A 1 88 ? 17.983 4.449 -19.484 1.00 96.94 88 ARG A CA 1
ATOM 696 C C . ARG A 1 88 ? 17.407 4.440 -18.073 1.00 96.94 88 ARG A C 1
ATOM 698 O O . ARG A 1 88 ? 17.530 3.443 -17.364 1.00 96.94 88 ARG A O 1
ATOM 705 N N . PHE A 1 89 ? 16.772 5.544 -17.683 1.00 97.25 89 PHE A N 1
ATOM 706 C CA . PHE A 1 89 ? 16.036 5.631 -16.425 1.00 97.25 89 PHE A CA 1
ATOM 707 C C . PHE A 1 89 ? 14.684 4.948 -16.570 1.00 97.25 89 PHE A C 1
ATOM 709 O O . PHE A 1 89 ? 13.866 5.369 -17.384 1.00 97.25 89 PHE A O 1
ATOM 716 N N . CYS A 1 90 ? 14.472 3.927 -15.753 1.00 98.00 90 CYS A N 1
ATOM 717 C CA . CYS A 1 90 ? 13.215 3.220 -15.621 1.00 98.00 90 CYS A CA 1
ATOM 718 C C . CYS A 1 90 ? 12.538 3.591 -14.300 1.00 98.00 90 CYS A C 1
ATOM 720 O O . CYS A 1 90 ? 13.229 3.889 -13.323 1.00 98.00 90 CYS A O 1
ATOM 722 N N . TYR A 1 91 ? 11.209 3.548 -14.249 1.00 98.31 91 TYR A N 1
ATOM 723 C CA . TYR A 1 91 ? 10.448 3.740 -13.016 1.00 98.31 91 TYR A CA 1
ATOM 724 C C . TYR A 1 91 ? 9.093 3.021 -13.038 1.00 98.31 91 TYR A C 1
ATOM 726 O O . TYR A 1 91 ? 8.551 2.735 -14.109 1.00 98.31 91 TYR A O 1
ATOM 734 N N . CYS A 1 92 ? 8.555 2.745 -11.849 1.00 98.38 92 CYS A N 1
ATOM 735 C CA . CYS A 1 92 ? 7.206 2.216 -11.655 1.00 98.38 92 CYS A CA 1
ATOM 736 C C . CYS A 1 92 ? 6.172 3.341 -11.792 1.00 98.38 92 CYS A C 1
ATOM 738 O O . CYS A 1 92 ? 6.276 4.376 -11.132 1.00 98.38 92 CYS A O 1
ATOM 740 N N . ASN A 1 93 ? 5.154 3.137 -12.621 1.00 97.50 93 ASN A N 1
ATOM 741 C CA . ASN A 1 93 ? 3.953 3.964 -12.644 1.00 97.50 93 ASN A CA 1
ATOM 742 C C . ASN A 1 93 ? 2.978 3.512 -11.551 1.00 97.50 93 ASN A C 1
ATOM 744 O O . ASN A 1 93 ? 3.014 2.365 -11.110 1.00 97.50 93 ASN A O 1
ATOM 748 N N . TRP A 1 94 ? 2.054 4.395 -11.172 1.00 95.75 94 TRP A N 1
ATOM 749 C CA . TRP A 1 94 ? 1.011 4.112 -10.178 1.00 95.75 94 TRP A CA 1
ATOM 750 C C . TRP A 1 94 ? 0.125 2.898 -10.508 1.00 95.75 94 TRP A C 1
ATOM 752 O O . TRP A 1 94 ? -0.446 2.306 -9.601 1.00 95.75 94 TRP A O 1
ATOM 762 N N . ASP A 1 95 ? 0.033 2.504 -11.781 1.00 96.56 95 ASP A N 1
ATOM 763 C CA . ASP A 1 95 ? -0.685 1.307 -12.245 1.00 96.56 95 ASP A CA 1
ATOM 764 C C . ASP A 1 95 ? 0.177 0.025 -12.249 1.00 96.56 95 ASP A C 1
ATOM 766 O O . ASP A 1 95 ? -0.236 -1.006 -12.776 1.00 96.56 95 ASP A O 1
ATOM 770 N N . GLY A 1 96 ? 1.397 0.093 -11.708 1.00 97.06 96 GLY A N 1
ATOM 771 C CA . GLY A 1 96 ? 2.367 -1.003 -11.659 1.00 97.06 96 GLY A CA 1
ATOM 772 C C . GLY A 1 96 ? 3.130 -1.259 -12.955 1.00 97.06 96 GLY A C 1
ATOM 773 O O . GLY A 1 96 ? 4.001 -2.128 -12.985 1.00 97.06 96 GLY A O 1
ATOM 774 N N . THR A 1 97 ? 2.857 -0.519 -14.032 1.00 98.00 97 THR A N 1
ATOM 775 C CA . THR A 1 97 ? 3.634 -0.648 -15.269 1.00 98.00 97 THR A CA 1
ATOM 776 C C . THR A 1 97 ? 5.007 0.009 -15.141 1.00 98.00 97 THR A C 1
ATOM 778 O O . THR A 1 97 ? 5.208 0.943 -14.367 1.00 98.00 97 THR A O 1
ATOM 781 N N . ILE A 1 98 ? 5.968 -0.458 -15.937 1.00 98.00 98 ILE A N 1
ATOM 782 C CA . ILE A 1 98 ? 7.323 0.100 -15.984 1.00 98.00 98 ILE A CA 1
ATOM 783 C C . ILE A 1 98 ? 7.437 1.027 -17.186 1.00 98.00 98 ILE A C 1
ATOM 785 O O . ILE A 1 98 ? 7.062 0.656 -18.302 1.00 98.00 98 ILE A O 1
ATOM 789 N N . LYS A 1 99 ? 8.031 2.203 -16.982 1.00 97.56 99 LYS A N 1
ATOM 790 C CA . LYS A 1 99 ? 8.423 3.098 -18.071 1.00 97.56 99 LYS A CA 1
ATOM 791 C C . LYS A 1 99 ? 9.922 3.357 -18.063 1.00 97.56 99 LYS A C 1
ATOM 793 O O . LYS A 1 99 ? 10.456 3.741 -17.031 1.00 97.56 99 LYS A O 1
ATOM 798 N N . CYS A 1 100 ? 10.533 3.190 -19.235 1.00 95.56 100 CYS A N 1
ATOM 799 C CA . CYS A 1 100 ? 11.895 3.547 -19.623 1.00 95.56 100 CYS A CA 1
ATOM 800 C C . CYS A 1 100 ? 11.832 4.242 -21.006 1.00 95.56 100 CYS A C 1
ATOM 802 O O . CYS A 1 100 ? 12.858 4.807 -21.428 1.00 95.56 100 CYS A O 1
#

Radius of gyration: 30.85 Å; chains: 1; bounding box: 68×18×97 Å